Protein AF-W8ATI8-F1 (afdb_monomer)

Solvent-accessible surface area (backbone atoms only — not comparable to full-atom values): 7606 Å² total; per-residue (Å²): 72,26,65,71,50,73,56,60,64,54,53,60,67,15,54,72,65,79,40,79,41,75,44,85,34,37,44,72,71,46,46,63,77,73,45,64,73,63,44,63,46,56,59,86,82,36,98,38,75,64,53,44,51,54,49,51,58,51,40,77,73,29,67,68,64,50,53,53,41,52,67,48,64,86,78,68,79,95,68,86,75,49,66,68,61,47,54,51,50,57,76,68,32,66,71,57,64,74,60,75,83,84,67,96,50,64,54,57,73,72,65,21,90,85,33,45,63,72,81,55,89,88,100

pLDDT: mean 91.84, std 7.1, range [51.16, 98.69]

Sequence (123 aa):
NCKDYITEKFFNNALKHNILPIVMGARPEDYEVSAPYHSYIHVDEFGSAKELAEYLHILDKDDELYNSYFKWKGTGDFVNTFYWCRVCALLHDEESLRRPRWYTDVNDWWRGDGICRQGSWRN

Structure (mmCIF, N/CA/C/O backbone):
data_AF-W8ATI8-F1
#
_entry.id   AF-W8ATI8-F1
#
loop_
_atom_site.group_PDB
_atom_site.id
_atom_site.type_symbol
_atom_site.label_atom_id
_atom_site.label_alt_id
_atom_site.label_comp_id
_atom_site.label_asym_id
_atom_site.label_entity_id
_atom_site.label_seq_id
_atom_site.pdbx_PDB_ins_code
_atom_site.Cartn_x
_atom_site.Cartn_y
_atom_site.Cartn_z
_atom_site.occupancy
_atom_site.B_iso_or_equiv
_atom_site.auth_seq_id
_atom_site.auth_comp_id
_atom_site.auth_asym_id
_atom_site.auth_atom_id
_atom_site.pdbx_PDB_model_num
ATOM 1 N N . ASN A 1 1 ? 6.266 5.332 3.930 1.00 85.94 1 ASN A N 1
ATOM 2 C CA . ASN A 1 1 ? 5.380 4.957 2.808 1.00 85.94 1 ASN A CA 1
ATOM 3 C C . ASN A 1 1 ? 6.074 5.248 1.490 1.00 85.94 1 ASN A C 1
ATOM 5 O O . ASN A 1 1 ? 6.644 6.325 1.364 1.00 85.94 1 ASN A O 1
ATOM 9 N N . CYS A 1 2 ? 6.067 4.306 0.554 1.00 91.50 2 CYS A N 1
ATOM 10 C CA . CYS A 1 2 ? 6.696 4.408 -0.760 1.00 91.50 2 CYS A CA 1
ATOM 11 C C . CYS A 1 2 ? 5.653 4.241 -1.852 1.00 91.50 2 CYS A C 1
ATOM 13 O O . CYS A 1 2 ? 4.771 3.400 -1.716 1.00 91.50 2 CYS A O 1
ATOM 15 N N . LYS A 1 3 ? 5.780 5.020 -2.923 1.00 92.12 3 LYS A N 1
ATOM 16 C CA . LYS A 1 3 ? 4.920 4.909 -4.096 1.00 92.12 3 LYS A CA 1
ATOM 17 C C . LYS A 1 3 ? 4.848 3.451 -4.570 1.00 92.12 3 LYS A C 1
ATOM 19 O O . LYS A 1 3 ? 5.871 2.768 -4.589 1.00 92.12 3 LYS A O 1
ATOM 24 N N . ASP A 1 4 ? 3.649 2.993 -4.914 1.00 91.94 4 ASP A N 1
ATOM 25 C CA . ASP A 1 4 ? 3.367 1.660 -5.467 1.00 91.94 4 ASP A CA 1
ATOM 26 C C . ASP A 1 4 ? 3.723 0.466 -4.542 1.00 91.94 4 ASP A C 1
ATOM 28 O O . ASP A 1 4 ? 3.607 -0.690 -4.952 1.00 91.94 4 ASP A O 1
ATOM 32 N N . TYR A 1 5 ? 4.137 0.688 -3.284 1.00 93.94 5 TYR A N 1
ATOM 33 C CA . TYR A 1 5 ? 4.579 -0.385 -2.378 1.00 93.94 5 TYR A CA 1
ATOM 34 C C . TYR A 1 5 ? 3.409 -1.141 -1.722 1.00 93.94 5 TYR A C 1
ATOM 36 O O . TYR A 1 5 ? 3.225 -1.134 -0.501 1.00 93.94 5 TYR A O 1
ATOM 44 N N . ILE A 1 6 ? 2.615 -1.814 -2.556 1.00 95.19 6 ILE A N 1
ATOM 45 C CA . ILE A 1 6 ? 1.521 -2.716 -2.181 1.00 95.19 6 ILE A CA 1
ATOM 46 C C . ILE A 1 6 ? 1.946 -4.141 -2.536 1.00 95.19 6 ILE A C 1
ATOM 48 O O . ILE A 1 6 ? 2.357 -4.426 -3.657 1.00 95.19 6 ILE A O 1
ATOM 52 N N . THR A 1 7 ? 1.876 -5.053 -1.568 1.0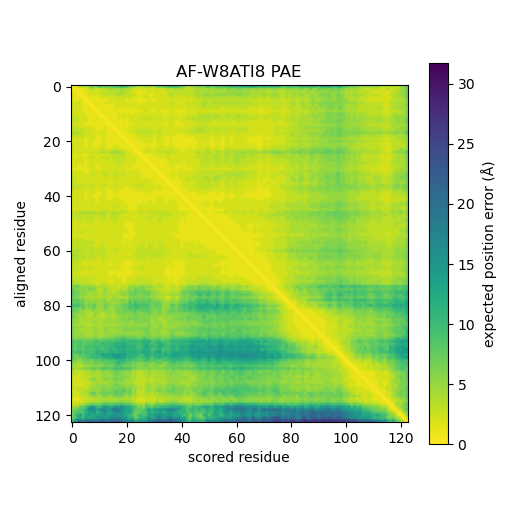0 93.50 7 THR A N 1
ATOM 53 C CA . THR A 1 7 ? 2.456 -6.401 -1.698 1.00 93.50 7 THR A CA 1
ATOM 54 C C . THR A 1 7 ? 1.425 -7.500 -1.441 1.00 93.50 7 THR A C 1
ATOM 56 O O . THR A 1 7 ? 0.235 -7.236 -1.250 1.00 93.50 7 THR A O 1
ATOM 59 N N . GLU A 1 8 ? 1.871 -8.757 -1.409 1.00 93.38 8 GLU A N 1
ATOM 60 C CA . GLU A 1 8 ? 1.040 -9.942 -1.179 1.00 93.38 8 GLU A CA 1
ATOM 61 C C . GLU A 1 8 ? 0.228 -9.869 0.118 1.00 93.38 8 GLU A C 1
ATOM 63 O O . GLU A 1 8 ? -0.832 -10.478 0.215 1.00 93.38 8 GLU A O 1
ATOM 68 N N . LYS A 1 9 ? 0.697 -9.094 1.101 1.00 95.38 9 LYS A N 1
ATOM 69 C CA . LYS A 1 9 ? 0.019 -8.900 2.391 1.00 95.38 9 LYS A CA 1
ATOM 70 C C . LYS A 1 9 ? -1.392 -8.356 2.206 1.00 95.38 9 LYS A C 1
ATOM 72 O O . LYS A 1 9 ? -2.310 -8.797 2.886 1.00 95.38 9 LYS A O 1
ATOM 77 N N . PHE A 1 10 ? -1.556 -7.432 1.263 1.00 95.94 10 PHE A N 1
ATOM 78 C CA . PHE A 1 10 ? -2.840 -6.818 0.964 1.00 95.94 10 PHE A CA 1
ATOM 79 C C . PHE A 1 10 ? -3.754 -7.785 0.204 1.00 95.94 10 PHE A C 1
ATOM 81 O O . PHE A 1 10 ? -4.852 -8.108 0.652 1.00 95.94 10 PHE A O 1
ATOM 88 N N . PHE A 1 11 ? -3.267 -8.305 -0.922 1.00 93.00 11 PHE A N 1
ATOM 89 C CA . PHE A 1 11 ? -4.078 -9.118 -1.826 1.00 93.00 11 PHE A CA 1
ATOM 90 C C . PHE A 1 11 ? -4.279 -10.550 -1.320 1.00 93.00 11 PHE A C 1
ATOM 92 O O . PHE A 1 11 ? -5.409 -11.014 -1.176 1.00 93.00 11 PHE A O 1
ATOM 99 N N . ASN A 1 12 ? -3.180 -11.257 -1.047 1.00 91.69 12 ASN A N 1
ATOM 100 C CA . ASN A 1 12 ? -3.195 -12.682 -0.733 1.00 91.69 12 ASN A CA 1
ATOM 101 C C . ASN A 1 12 ? -3.510 -12.938 0.733 1.00 91.69 12 ASN A C 1
ATOM 103 O O . ASN A 1 12 ? -4.336 -13.796 0.999 1.00 91.69 12 ASN A O 1
ATOM 107 N N . ASN A 1 13 ? -2.879 -12.221 1.667 1.00 94.31 13 ASN A N 1
ATOM 108 C CA . ASN A 1 13 ? -3.039 -12.532 3.090 1.00 94.31 13 ASN A CA 1
ATOM 109 C C . ASN A 1 13 ? -4.329 -11.943 3.676 1.00 94.31 13 ASN A C 1
ATOM 111 O O . ASN A 1 13 ? -4.873 -12.532 4.604 1.00 94.31 13 ASN A O 1
ATOM 115 N N . ALA A 1 14 ? -4.816 -10.812 3.146 1.00 95.81 14 ALA A N 1
ATOM 116 C CA . ALA A 1 14 ? -6.010 -10.145 3.660 1.00 95.81 14 ALA A CA 1
ATOM 117 C C . ALA A 1 14 ? -7.244 -10.338 2.765 1.00 95.81 14 ALA A C 1
ATOM 119 O O . ALA A 1 14 ? -8.122 -11.138 3.098 1.00 95.81 14 ALA A O 1
ATOM 120 N N . LEU A 1 15 ? -7.315 -9.653 1.616 1.00 95.06 15 LEU A N 1
ATOM 121 C CA . LEU A 1 15 ? -8.550 -9.596 0.821 1.00 95.06 15 LEU A CA 1
ATOM 122 C C . LEU A 1 15 ? -9.023 -10.977 0.347 1.00 95.06 15 LEU A C 1
ATOM 124 O O . LEU A 1 15 ? -10.207 -11.301 0.462 1.00 95.06 15 LEU A O 1
ATOM 128 N N . LYS A 1 16 ? -8.099 -11.830 -0.111 1.00 92.56 16 LYS A N 1
ATOM 129 C CA . LYS A 1 16 ? -8.405 -13.208 -0.533 1.00 92.56 16 LYS A CA 1
ATOM 130 C C . LYS A 1 16 ? -8.902 -14.106 0.609 1.00 92.56 16 LYS A C 1
ATOM 132 O O . LYS A 1 16 ? -9.581 -15.096 0.349 1.00 92.56 16 LYS A O 1
ATOM 137 N N . HIS A 1 17 ? -8.601 -13.762 1.859 1.00 93.56 17 HIS A N 1
ATOM 138 C CA . HIS A 1 17 ? -9.016 -14.508 3.049 1.00 93.56 17 HIS A CA 1
ATOM 139 C C . HIS A 1 17 ? -10.185 -13.862 3.800 1.00 93.56 17 HIS A C 1
ATOM 141 O O . HIS A 1 17 ? -10.437 -14.217 4.947 1.00 93.56 17 HIS A O 1
ATOM 147 N N . ASN A 1 18 ? -10.947 -12.971 3.152 1.00 93.38 18 ASN A N 1
ATOM 148 C CA . ASN A 1 18 ? -12.099 -12.286 3.750 1.00 93.38 18 ASN A CA 1
ATOM 149 C C . ASN A 1 18 ? -11.743 -11.440 4.984 1.00 93.38 18 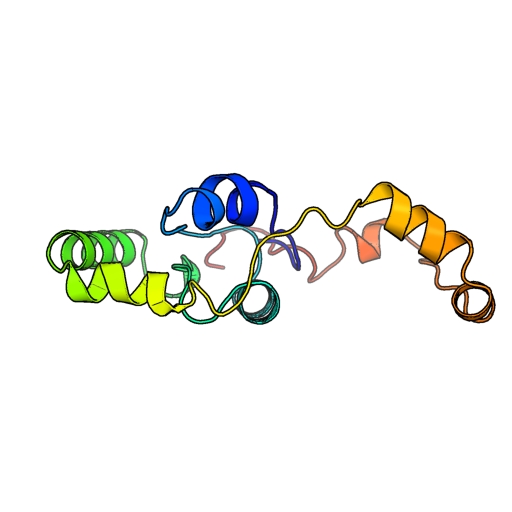ASN A C 1
ATOM 151 O O . ASN A 1 18 ? -12.571 -11.274 5.872 1.00 93.38 18 ASN A O 1
ATOM 155 N N . ILE A 1 19 ? -10.527 -10.901 5.032 1.00 96.19 19 ILE A N 1
ATOM 156 C CA . ILE A 1 19 ? -10.067 -10.024 6.108 1.00 96.19 19 ILE A CA 1
ATOM 157 C C . ILE A 1 19 ? -10.090 -8.589 5.590 1.00 96.19 19 ILE A C 1
ATOM 159 O O . ILE A 1 19 ? -9.682 -8.349 4.455 1.00 96.19 19 ILE A O 1
ATOM 163 N N . LEU A 1 20 ? -10.544 -7.650 6.423 1.00 97.81 20 LEU A N 1
ATOM 164 C CA . LEU A 1 20 ? -10.450 -6.214 6.166 1.00 97.81 20 LEU A CA 1
ATOM 165 C C . LEU A 1 20 ? -9.023 -5.728 6.481 1.00 97.81 20 LEU A C 1
ATOM 167 O O . LEU A 1 20 ? -8.641 -5.707 7.654 1.00 97.81 20 LEU A O 1
ATOM 171 N N . PRO A 1 21 ? -8.202 -5.366 5.478 1.00 98.00 21 PRO A N 1
ATOM 172 C CA . PRO A 1 21 ? -6.856 -4.875 5.723 1.00 98.00 21 PRO A CA 1
ATOM 173 C C . PRO A 1 21 ? -6.860 -3.433 6.241 1.00 98.00 21 PRO A C 1
ATOM 175 O O . PRO A 1 21 ? -7.464 -2.540 5.645 1.00 98.00 21 PRO A O 1
ATOM 178 N N . ILE A 1 22 ? -6.087 -3.201 7.301 1.00 98.06 22 ILE A N 1
ATOM 179 C CA . ILE A 1 22 ? -5.641 -1.868 7.714 1.00 98.06 22 ILE A CA 1
ATOM 180 C C . ILE A 1 22 ? -4.259 -1.664 7.103 1.00 98.06 22 ILE A C 1
ATOM 182 O O . I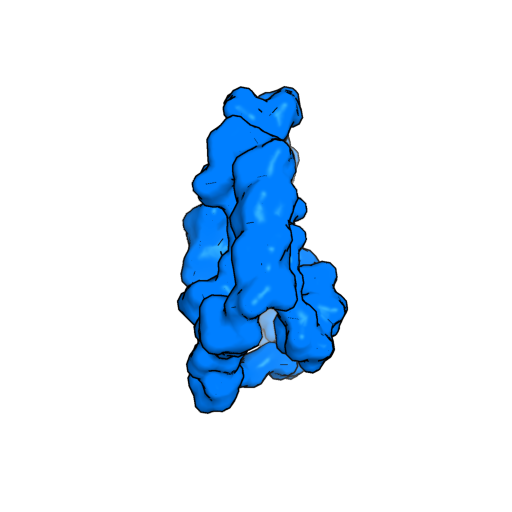LE A 1 22 ? -3.331 -2.425 7.393 1.00 98.06 22 ILE A O 1
ATOM 186 N N . VAL A 1 23 ? -4.123 -0.679 6.221 1.00 96.88 23 VAL A N 1
ATOM 187 C CA . VAL A 1 23 ? -2.963 -0.574 5.336 1.00 96.88 23 VAL A CA 1
ATOM 188 C C . VAL A 1 23 ? -2.067 0.611 5.660 1.00 96.88 23 VAL A C 1
ATOM 190 O O . VAL A 1 23 ? -2.516 1.722 5.931 1.00 96.88 23 VAL A O 1
ATOM 193 N N . MET A 1 24 ? -0.763 0.353 5.586 1.00 93.56 24 MET A N 1
ATOM 194 C CA . MET A 1 24 ? 0.310 1.337 5.666 1.00 93.56 24 MET A CA 1
ATOM 195 C C . MET A 1 24 ? 1.463 0.820 4.804 1.00 93.56 24 MET A C 1
ATOM 197 O O . MET A 1 24 ? 1.972 -0.274 5.044 1.00 93.56 24 MET A O 1
ATOM 201 N N . GLY A 1 25 ? 1.863 1.563 3.775 1.00 90.81 25 GLY A N 1
ATOM 202 C CA . GLY A 1 25 ? 2.932 1.110 2.882 1.00 90.81 25 GLY A CA 1
ATOM 203 C C . GLY A 1 25 ? 3.053 1.981 1.649 1.00 90.81 25 GLY A C 1
ATOM 204 O O . GLY A 1 25 ? 4.057 2.675 1.509 1.00 90.81 25 GLY A O 1
ATOM 205 N N . ALA A 1 26 ? 2.018 1.988 0.816 1.00 94.00 26 ALA A N 1
ATOM 206 C CA . ALA A 1 26 ? 1.868 2.917 -0.296 1.00 94.00 26 ALA A CA 1
ATOM 207 C C . ALA A 1 26 ? 1.086 4.176 0.099 1.00 94.00 26 ALA A C 1
ATOM 209 O O . ALA A 1 26 ? 0.770 4.358 1.279 1.00 94.00 26 ALA A O 1
ATOM 210 N N . ARG A 1 27 ? 0.867 5.085 -0.851 1.00 91.62 27 ARG A N 1
ATOM 211 C CA . ARG A 1 27 ? 0.058 6.290 -0.635 1.00 91.62 27 ARG A CA 1
ATOM 212 C C . ARG A 1 27 ? -1.427 5.988 -0.857 1.00 91.62 27 ARG A C 1
ATOM 214 O O . ARG A 1 27 ? -1.719 5.014 -1.553 1.00 91.62 27 ARG A O 1
ATOM 221 N N . PRO A 1 28 ? -2.357 6.804 -0.326 1.00 92.88 28 PRO A N 1
ATOM 222 C CA . PRO A 1 28 ? -3.788 6.607 -0.556 1.00 92.88 28 PRO A CA 1
ATOM 223 C C . PRO A 1 28 ? -4.136 6.443 -2.041 1.00 92.88 28 PRO A C 1
ATOM 225 O O . PRO A 1 28 ? -4.809 5.479 -2.400 1.00 92.88 28 PRO A O 1
ATOM 228 N N . GLU A 1 29 ? -3.570 7.288 -2.907 1.00 93.50 29 GLU A N 1
ATOM 229 C CA . GLU A 1 29 ? -3.800 7.247 -4.353 1.00 93.50 29 GLU A CA 1
ATOM 230 C C . GLU A 1 29 ? -3.336 5.935 -5.012 1.00 93.50 29 GLU A C 1
ATOM 232 O O . GLU A 1 29 ? -3.946 5.476 -5.975 1.00 93.50 29 GLU A O 1
ATOM 237 N N . ASP A 1 30 ? -2.295 5.288 -4.476 1.00 95.44 30 ASP A N 1
ATOM 238 C CA . ASP A 1 30 ? -1.785 4.017 -5.002 1.00 95.44 30 ASP A CA 1
ATOM 239 C C . ASP A 1 30 ? -2.746 2.862 -4.666 1.00 95.44 30 ASP A C 1
ATOM 241 O O . ASP A 1 30 ? -2.929 1.935 -5.463 1.00 95.44 30 ASP A O 1
ATOM 245 N N . TYR A 1 31 ? -3.377 2.910 -3.487 1.00 96.00 31 TYR A N 1
ATOM 246 C CA . TYR A 1 31 ? -4.400 1.936 -3.106 1.00 96.00 31 TYR A CA 1
ATOM 247 C C . TYR A 1 31 ? -5.699 2.158 -3.880 1.00 96.00 31 TYR A C 1
ATOM 249 O O . TYR A 1 31 ? -6.280 1.178 -4.340 1.00 9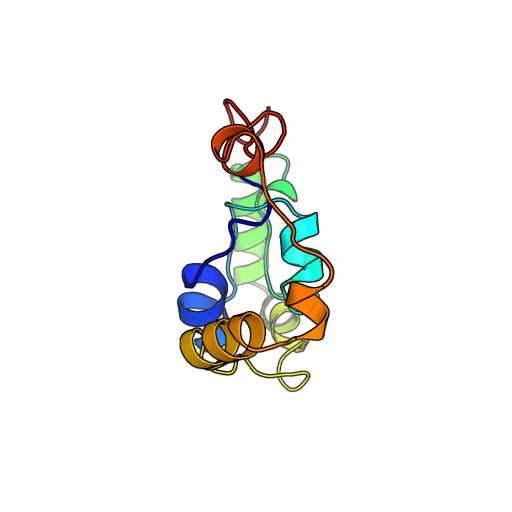6.00 31 TYR A O 1
ATOM 257 N N . GLU A 1 32 ? -6.114 3.409 -4.093 1.00 94.62 32 GLU A N 1
ATOM 258 C CA . GLU A 1 32 ? -7.330 3.743 -4.846 1.00 94.62 32 GLU A CA 1
ATOM 259 C C . GLU A 1 32 ? -7.323 3.151 -6.262 1.00 94.62 32 GLU A C 1
ATOM 261 O O . GLU A 1 32 ? -8.346 2.654 -6.729 1.00 94.62 32 GLU A O 1
ATOM 266 N N . VAL A 1 33 ? -6.168 3.157 -6.939 1.00 94.56 33 VAL A N 1
ATOM 267 C CA . VAL A 1 33 ? -6.037 2.584 -8.291 1.00 94.56 33 VAL A CA 1
ATOM 268 C C . VAL A 1 33 ? -5.840 1.066 -8.302 1.00 94.56 33 VAL A C 1
ATOM 270 O O . VAL A 1 33 ? -6.087 0.426 -9.325 1.00 94.56 33 VAL A O 1
ATOM 273 N N . SER A 1 34 ? -5.375 0.480 -7.195 1.00 93.00 34 SER A N 1
ATOM 274 C CA . SER A 1 34 ? -4.966 -0.932 -7.131 1.00 93.00 34 SER A CA 1
ATOM 275 C C . SER A 1 34 ? -5.985 -1.846 -6.451 1.00 93.00 34 SER A C 1
ATOM 277 O O . SER A 1 34 ? -5.921 -3.067 -6.618 1.00 93.00 34 SER A O 1
ATOM 279 N N . ALA A 1 35 ? -6.891 -1.289 -5.651 1.00 94.19 35 ALA A N 1
ATOM 280 C CA . ALA A 1 35 ? -7.814 -2.033 -4.811 1.00 94.19 35 ALA A CA 1
ATOM 281 C C . ALA A 1 35 ? -9.275 -1.822 -5.232 1.00 94.19 35 ALA A C 1
ATOM 283 O O . ALA A 1 35 ? -9.628 -0.770 -5.765 1.00 94.19 35 ALA A O 1
ATOM 284 N N . PRO A 1 36 ? -10.165 -2.789 -4.950 1.00 95.06 36 PRO A N 1
ATOM 285 C CA . PRO A 1 36 ? -11.595 -2.550 -5.064 1.00 95.06 36 PRO A CA 1
ATOM 286 C C . PRO A 1 36 ? -12.027 -1.366 -4.189 1.00 95.06 36 PRO A C 1
ATOM 288 O O . PRO A 1 36 ? -11.512 -1.182 -3.081 1.00 95.06 36 PRO A O 1
ATOM 291 N N . TYR A 1 37 ? -12.994 -0.583 -4.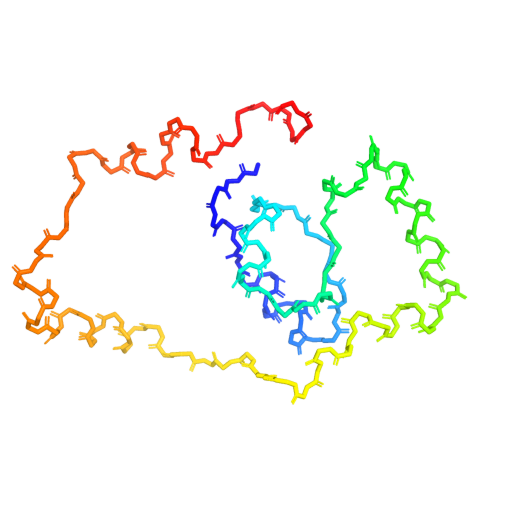667 1.00 93.94 37 TYR A N 1
ATOM 292 C CA . TYR A 1 37 ? -13.512 0.560 -3.918 1.00 93.94 37 TYR A CA 1
ATOM 293 C C . TYR A 1 37 ? -14.023 0.129 -2.537 1.00 93.94 37 TYR A C 1
ATOM 295 O O . TYR A 1 37 ? -14.746 -0.863 -2.423 1.00 93.94 37 TYR A O 1
ATOM 303 N N . HIS A 1 38 ? -13.653 0.894 -1.506 1.00 95.31 38 HIS A N 1
ATOM 304 C CA . HIS A 1 38 ? -14.077 0.676 -0.122 1.00 95.31 38 HIS A CA 1
ATOM 305 C C . HIS A 1 38 ? -13.793 -0.753 0.388 1.00 95.31 38 HIS A C 1
ATOM 307 O O . HIS A 1 38 ? -14.665 -1.420 0.934 1.00 95.31 38 HIS A O 1
ATOM 313 N N . SER A 1 39 ? -12.568 -1.246 0.167 1.00 96.75 39 SER A N 1
ATOM 314 C CA . SER A 1 39 ? -12.137 -2.602 0.556 1.00 96.75 39 SER A CA 1
ATOM 315 C C . SER A 1 39 ? -11.060 -2.643 1.644 1.00 96.75 39 SER A C 1
ATOM 317 O O . SER A 1 39 ? -10.612 -3.722 2.027 1.00 96.75 39 SER A O 1
ATOM 319 N N . TYR A 1 40 ? -10.621 -1.486 2.135 1.00 97.75 40 TYR A N 1
ATOM 320 C CA . TYR A 1 40 ? -9.514 -1.341 3.076 1.00 97.75 40 TYR A CA 1
ATOM 321 C C . TYR A 1 40 ? -9.692 -0.090 3.934 1.00 97.75 40 TYR A C 1
ATOM 323 O O . TYR A 1 40 ? -10.498 0.775 3.603 1.00 97.75 40 TYR A O 1
ATOM 331 N N . ILE A 1 41 ? -8.911 0.001 5.009 1.00 98.25 41 ILE A N 1
ATOM 332 C CA . ILE A 1 41 ? -8.787 1.199 5.844 1.00 98.25 41 ILE A CA 1
ATOM 333 C C . ILE A 1 41 ? -7.355 1.710 5.721 1.00 98.25 41 ILE A C 1
ATOM 335 O O . ILE A 1 41 ? -6.418 0.988 6.080 1.00 98.25 41 ILE A O 1
ATOM 339 N N . HIS A 1 42 ? -7.151 2.932 5.232 1.00 97.00 42 HIS A N 1
ATOM 340 C CA . HIS A 1 42 ? -5.816 3.522 5.169 1.00 97.00 42 HIS A CA 1
ATOM 341 C C . HIS A 1 42 ? -5.489 4.291 6.453 1.00 97.00 42 HIS A C 1
ATOM 343 O O . HIS A 1 42 ? -6.270 5.114 6.917 1.00 97.00 42 HIS A O 1
ATOM 349 N N . VAL A 1 43 ? -4.298 4.087 7.026 1.00 95.62 43 VAL A N 1
ATOM 350 C CA . VAL A 1 43 ? -3.923 4.756 8.292 1.00 95.62 43 VAL A CA 1
ATOM 351 C C . VAL A 1 43 ? -3.879 6.288 8.196 1.00 95.62 43 VAL A C 1
ATOM 353 O O . VAL A 1 43 ? -4.098 6.963 9.200 1.00 95.62 43 VAL A O 1
ATOM 356 N N . ASP A 1 44 ? -3.609 6.832 7.004 1.00 92.62 44 ASP A N 1
ATOM 357 C CA . ASP A 1 44 ? -3.581 8.285 6.752 1.00 92.62 44 ASP A CA 1
ATOM 358 C C . ASP A 1 44 ? -4.990 8.924 6.724 1.00 92.62 44 ASP A C 1
ATOM 360 O O . ASP A 1 44 ? -5.085 10.148 6.707 1.00 92.62 44 ASP A O 1
ATOM 364 N N . GLU A 1 45 ? -6.077 8.141 6.772 1.00 94.19 45 GLU A N 1
ATOM 365 C CA . GLU A 1 45 ? -7.446 8.665 6.947 1.00 94.19 45 GLU A CA 1
ATOM 366 C C . GLU A 1 45 ? -7.683 9.220 8.364 1.00 94.19 45 GLU A C 1
ATOM 368 O O . GLU A 1 45 ? -8.651 9.942 8.590 1.00 94.19 45 GLU A O 1
ATOM 373 N N . PHE A 1 46 ? -6.789 8.915 9.315 1.00 95.69 46 PHE A N 1
ATOM 374 C CA . PHE A 1 46 ? -6.940 9.253 10.729 1.00 95.69 46 PHE A CA 1
ATOM 375 C C . PHE A 1 46 ? -5.844 10.206 11.223 1.00 95.69 46 PHE A C 1
ATOM 377 O O . PHE A 1 46 ? -4.629 9.969 11.108 1.00 95.69 46 PHE A O 1
ATOM 384 N N . GLY A 1 47 ? -6.269 11.259 11.915 1.00 94.19 47 GLY A N 1
ATOM 385 C CA . GLY A 1 47 ? -5.413 12.257 12.547 1.00 94.19 47 GLY A CA 1
ATOM 386 C C . GLY A 1 47 ? -4.542 11.707 13.680 1.00 94.19 47 GLY A C 1
ATOM 387 O O . GLY A 1 47 ? -3.538 12.328 14.027 1.00 94.19 47 GLY A O 1
ATOM 388 N N . SER A 1 48 ? -4.831 10.518 14.222 1.00 95.06 48 SER A N 1
ATOM 389 C CA . SER A 1 48 ? -3.957 9.826 15.182 1.00 95.06 48 SER A CA 1
ATOM 390 C C . SER A 1 48 ? -4.160 8.303 15.195 1.00 95.06 48 SER A C 1
ATOM 392 O O . SER A 1 48 ? -5.185 7.79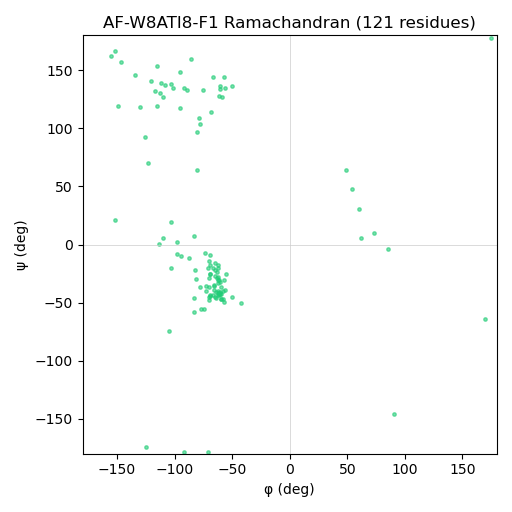4 14.756 1.00 95.06 48 SER A O 1
ATOM 394 N N . ALA A 1 49 ? -3.198 7.553 15.749 1.00 95.25 49 ALA A N 1
ATOM 395 C CA . ALA A 1 49 ? -3.389 6.116 15.996 1.00 95.25 49 ALA A CA 1
ATOM 396 C C . ALA A 1 49 ? -4.523 5.848 17.005 1.00 95.25 49 ALA A C 1
ATOM 398 O O . ALA A 1 49 ? -5.185 4.818 16.931 1.00 95.25 49 ALA A O 1
ATOM 399 N N . LYS A 1 50 ? -4.756 6.793 17.928 1.00 97.88 50 LYS A N 1
ATOM 400 C CA . LYS A 1 50 ? -5.874 6.747 18.872 1.00 97.88 50 LYS A CA 1
ATOM 401 C C . LYS A 1 50 ? -7.213 6.846 18.140 1.00 97.88 50 LYS A C 1
ATOM 403 O O . LYS A 1 50 ? -8.095 6.048 18.411 1.00 97.88 50 LYS A O 1
ATOM 408 N N . GLU A 1 51 ? -7.325 7.770 17.193 1.00 98.25 51 GLU A N 1
ATOM 409 C CA . GLU A 1 51 ? -8.536 7.964 16.389 1.00 98.25 51 GLU A CA 1
ATOM 410 C C . GLU A 1 51 ? -8.839 6.739 15.513 1.00 98.25 51 GLU A C 1
ATOM 412 O O . GLU A 1 51 ? -9.977 6.283 15.469 1.00 98.25 51 GLU A O 1
ATOM 417 N N . LEU A 1 52 ? -7.811 6.129 14.907 1.00 98.12 52 LEU A N 1
ATOM 418 C CA . LEU A 1 52 ? -7.964 4.840 14.226 1.00 98.12 52 LEU A CA 1
ATOM 419 C C . LEU A 1 52 ? -8.483 3.760 15.187 1.00 98.12 52 LEU A C 1
ATOM 421 O O . LEU A 1 52 ? -9.417 3.041 14.854 1.00 98.12 52 LEU A O 1
ATOM 425 N N . ALA A 1 53 ? -7.914 3.641 16.390 1.00 98.44 53 ALA A N 1
ATOM 426 C CA . ALA A 1 53 ? -8.374 2.656 17.370 1.00 98.44 53 ALA A CA 1
ATOM 427 C C . ALA A 1 53 ? -9.829 2.901 17.815 1.00 98.44 53 ALA A C 1
ATOM 429 O O . ALA A 1 53 ? -10.602 1.953 17.944 1.00 98.44 53 ALA A O 1
ATOM 430 N N . GLU A 1 54 ? -10.222 4.161 18.010 1.00 98.69 54 GLU A N 1
ATOM 431 C CA . GLU A 1 54 ? -11.605 4.547 18.309 1.00 98.69 54 GLU A CA 1
ATOM 432 C C . GLU A 1 54 ? -12.553 4.148 17.170 1.00 98.69 54 GLU A C 1
ATOM 434 O O . GLU A 1 54 ? -13.605 3.562 17.432 1.00 98.69 54 GLU A O 1
ATOM 439 N N . TYR A 1 55 ? -12.156 4.371 15.914 1.00 98.56 55 TYR A N 1
ATOM 440 C CA . TYR A 1 55 ? -12.920 3.923 14.750 1.00 98.56 55 TYR A CA 1
ATOM 441 C C . TYR A 1 55 ? -13.049 2.398 14.681 1.00 98.56 55 TYR A C 1
ATOM 443 O O . TYR A 1 55 ? -14.144 1.885 14.461 1.00 98.56 55 TYR A O 1
ATOM 451 N N . LEU A 1 56 ? -11.971 1.654 14.941 1.00 98.56 56 LEU A N 1
ATOM 452 C CA . LEU A 1 56 ? -12.012 0.188 14.958 1.00 98.56 56 LEU A CA 1
ATOM 453 C C . LEU A 1 56 ? -12.945 -0.354 16.051 1.00 98.56 56 LEU A C 1
ATOM 455 O O . LEU A 1 56 ? -13.611 -1.358 15.831 1.00 98.56 56 LEU A O 1
ATOM 459 N N . HIS A 1 57 ? -13.057 0.321 17.199 1.00 98.62 57 HIS A N 1
ATOM 460 C CA . HIS A 1 57 ? -14.032 -0.040 18.234 1.00 98.62 57 HIS A CA 1
ATOM 461 C C . HIS A 1 57 ? -15.486 0.247 17.846 1.00 98.62 57 HIS A C 1
ATOM 463 O O . HIS A 1 57 ? -16.384 -0.419 18.360 1.00 98.62 57 HIS A O 1
ATOM 469 N N . ILE A 1 58 ? -15.735 1.249 16.999 1.00 98.31 58 ILE A N 1
ATOM 470 C CA . ILE A 1 58 ? -17.062 1.478 16.408 1.00 98.31 58 ILE A CA 1
ATOM 471 C C . ILE A 1 58 ? -17.356 0.356 15.412 1.00 98.31 58 ILE A C 1
ATOM 473 O O . ILE A 1 58 ? -18.414 -0.260 15.482 1.00 98.31 58 ILE A O 1
ATOM 477 N N . LEU A 1 59 ? -16.389 0.059 14.544 1.00 98.12 59 LEU A N 1
ATOM 478 C CA . LEU A 1 59 ? -16.499 -0.952 13.501 1.00 98.12 59 LEU A CA 1
ATOM 479 C C . LEU A 1 59 ? -16.757 -2.361 14.056 1.00 98.12 59 LEU A C 1
ATOM 481 O O . LEU A 1 59 ? -17.582 -3.083 13.517 1.00 98.12 59 LEU A O 1
ATOM 485 N N . ASP A 1 60 ? -16.096 -2.729 15.154 1.00 98.12 60 ASP A N 1
ATOM 486 C CA . ASP A 1 60 ? -16.280 -4.008 15.862 1.00 98.12 60 ASP A CA 1
ATOM 487 C C . ASP A 1 60 ? -17.696 -4.190 16.440 1.00 98.12 60 ASP A C 1
ATOM 489 O O . ASP A 1 60 ? -18.147 -5.309 16.659 1.00 98.12 60 ASP A O 1
ATOM 493 N N . LYS A 1 61 ? -18.415 -3.090 16.691 1.00 98.56 61 LYS A N 1
ATOM 494 C CA . LYS A 1 61 ? -19.766 -3.108 17.273 1.00 98.56 61 LYS A CA 1
ATOM 495 C C . LYS A 1 61 ? -20.879 -2.993 16.236 1.00 98.56 61 LYS A C 1
ATOM 497 O O . LYS A 1 61 ? -22.047 -3.099 16.608 1.00 98.56 61 LYS A O 1
ATOM 502 N N . ASP A 1 62 ? -20.535 -2.729 14.980 1.00 98.56 62 ASP A N 1
ATOM 503 C CA . ASP A 1 62 ? -21.478 -2.484 13.894 1.00 98.56 62 ASP A CA 1
ATOM 504 C C . ASP A 1 62 ? -21.183 -3.429 12.724 1.00 98.56 62 ASP A C 1
ATOM 506 O O . ASP A 1 62 ? -20.375 -3.147 11.834 1.00 98.56 62 ASP A O 1
ATOM 510 N N . ASP A 1 63 ? -21.875 -4.568 12.733 1.00 98.19 63 ASP A N 1
ATOM 511 C CA . ASP A 1 63 ? -21.753 -5.590 11.697 1.00 98.19 63 ASP A CA 1
ATOM 512 C C . ASP A 1 63 ? -22.148 -5.062 10.311 1.00 98.19 63 ASP A C 1
ATOM 514 O O . ASP A 1 63 ? -21.590 -5.508 9.307 1.00 98.19 63 ASP A O 1
ATOM 518 N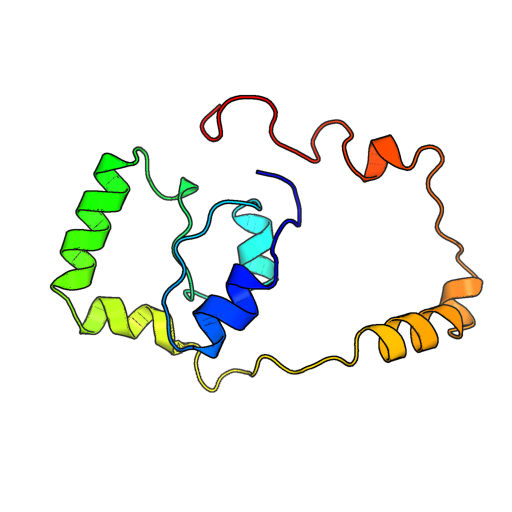 N . GLU A 1 64 ? -23.100 -4.129 10.207 1.00 98.31 64 GLU A N 1
ATOM 519 C CA . GLU A 1 64 ? -23.498 -3.569 8.911 1.00 98.31 64 GLU A CA 1
ATOM 520 C C . GLU A 1 64 ? -22.381 -2.704 8.329 1.00 98.31 64 GLU A C 1
ATOM 522 O O . GLU A 1 64 ? -22.046 -2.832 7.143 1.00 98.31 64 GLU A O 1
ATOM 527 N N . LEU A 1 65 ? -21.760 -1.870 9.167 1.00 98.12 65 LEU A N 1
ATOM 528 C CA . LEU A 1 65 ? -20.612 -1.059 8.784 1.00 98.12 65 LEU A CA 1
ATOM 529 C C . LEU A 1 65 ? -19.410 -1.938 8.424 1.00 98.12 65 LEU A C 1
ATOM 531 O O . LEU A 1 65 ? -18.804 -1.729 7.372 1.00 98.12 65 LEU A O 1
ATOM 535 N N . TYR A 1 66 ? -19.094 -2.956 9.226 1.00 98.31 66 TYR A N 1
ATOM 536 C CA . TYR A 1 66 ? -18.013 -3.894 8.912 1.00 98.31 66 TYR A CA 1
ATOM 537 C C . TYR A 1 66 ? -18.259 -4.621 7.588 1.00 98.31 66 TYR A C 1
ATOM 539 O O . TYR A 1 66 ? -17.393 -4.653 6.710 1.00 98.31 66 TYR A O 1
ATOM 547 N N . ASN A 1 67 ? -19.473 -5.137 7.386 1.00 97.75 67 ASN A N 1
ATOM 548 C CA . ASN A 1 67 ? -19.833 -5.838 6.157 1.00 97.75 67 ASN A CA 1
ATOM 549 C C . ASN A 1 67 ? -19.863 -4.918 4.929 1.00 97.75 67 ASN A C 1
ATOM 551 O O . ASN A 1 67 ? -19.724 -5.395 3.797 1.00 97.75 67 ASN A O 1
ATOM 555 N N . SER A 1 68 ? -19.985 -3.601 5.119 1.00 97.75 68 SER A N 1
ATOM 556 C CA . SER A 1 68 ? -19.943 -2.634 4.022 1.00 97.75 68 SER A CA 1
ATOM 557 C C . SER A 1 68 ? -18.605 -2.644 3.265 1.00 97.75 68 SER A C 1
ATOM 559 O O . SER A 1 68 ? -18.615 -2.505 2.039 1.00 97.75 68 SER A O 1
ATOM 561 N N . TYR A 1 69 ? -17.498 -2.971 3.946 1.00 98.00 69 TYR A N 1
ATOM 562 C CA . TYR A 1 69 ? -16.160 -3.124 3.358 1.00 98.00 69 TYR A CA 1
ATOM 563 C C . TYR A 1 69 ? -15.999 -4.346 2.443 1.00 98.00 69 TYR A C 1
ATOM 565 O O . TYR A 1 69 ? -14.984 -4.505 1.763 1.00 98.00 69 TYR A O 1
ATOM 573 N N . PHE A 1 70 ? -16.986 -5.243 2.413 1.00 97.06 70 PHE A N 1
ATOM 574 C CA . PHE A 1 70 ? -16.967 -6.441 1.574 1.00 97.06 70 PHE A CA 1
ATOM 575 C C . PHE A 1 70 ? -17.977 -6.385 0.428 1.00 97.06 70 PHE A C 1
ATOM 577 O O . PHE A 1 70 ? -18.097 -7.356 -0.319 1.00 97.06 70 PHE A O 1
ATOM 584 N N . LYS A 1 71 ? -18.664 -5.250 0.231 1.00 96.44 71 LYS A N 1
ATOM 585 C CA . LYS A 1 71 ? -19.627 -5.054 -0.869 1.00 96.44 71 LYS A CA 1
ATOM 586 C C . LYS A 1 71 ? -19.001 -5.154 -2.260 1.00 96.44 71 LYS A C 1
ATOM 588 O O . LYS A 1 71 ? -19.712 -5.405 -3.226 1.00 96.44 71 LYS A O 1
ATOM 593 N N . TRP A 1 72 ? -17.685 -4.988 -2.370 1.00 94.88 72 TRP A N 1
ATOM 594 C CA . TRP A 1 72 ? -16.958 -5.189 -3.622 1.00 94.88 72 TRP A CA 1
ATOM 595 C C . TRP A 1 72 ? -16.893 -6.664 -4.050 1.00 94.88 72 TRP A C 1
ATOM 597 O O . TRP A 1 72 ? -16.591 -6.949 -5.211 1.00 94.88 72 TRP A O 1
ATOM 607 N N . LYS A 1 73 ? -17.149 -7.626 -3.154 1.00 94.00 73 LYS A N 1
ATOM 608 C CA . LYS A 1 73 ? -17.099 -9.050 -3.505 1.00 94.00 73 LYS A CA 1
ATOM 609 C C . LYS A 1 73 ? -18.110 -9.373 -4.601 1.00 94.00 73 LYS A C 1
ATOM 611 O O . LYS A 1 73 ? -19.253 -8.930 -4.563 1.00 94.00 73 LYS A O 1
ATOM 616 N N . GLY A 1 74 ? -17.673 -10.163 -5.579 1.00 90.94 74 GLY A N 1
ATOM 617 C CA . GLY A 1 74 ? -18.463 -10.478 -6.771 1.00 90.94 74 GLY A CA 1
ATOM 618 C C . GLY A 1 74 ? -18.350 -9.448 -7.897 1.00 90.94 74 GLY A C 1
ATOM 619 O O . GLY A 1 74 ? -18.877 -9.694 -8.977 1.00 90.94 74 GLY A O 1
ATOM 620 N N . THR A 1 75 ? -17.636 -8.333 -7.694 1.00 91.44 75 THR A N 1
ATOM 621 C CA . THR A 1 75 ? -17.303 -7.389 -8.780 1.00 91.44 75 THR A CA 1
ATOM 622 C C . THR A 1 75 ? -16.009 -7.757 -9.522 1.00 91.44 75 THR A C 1
ATOM 624 O O . THR A 1 75 ? -15.740 -7.218 -10.592 1.00 91.44 75 THR A O 1
ATOM 627 N N . GLY A 1 76 ? -15.226 -8.700 -8.988 1.00 87.19 76 GLY A N 1
ATOM 628 C CA . GLY A 1 76 ? -13.997 -9.220 -9.587 1.00 87.19 76 GLY A CA 1
ATOM 629 C C . GLY A 1 76 ? -13.273 -10.206 -8.665 1.00 87.19 76 GLY A C 1
ATOM 630 O O . GLY A 1 76 ? -13.702 -10.422 -7.531 1.00 87.19 76 GLY A O 1
ATOM 631 N N . ASP A 1 77 ? -12.164 -10.771 -9.153 1.00 84.44 77 ASP A N 1
ATOM 632 C CA . ASP A 1 77 ? -11.375 -11.794 -8.457 1.00 84.44 77 ASP A CA 1
ATOM 633 C C . ASP A 1 77 ? -9.866 -11.514 -8.508 1.00 84.44 77 ASP A C 1
ATOM 635 O O . ASP A 1 77 ? -9.321 -11.063 -9.520 1.00 84.44 77 ASP A O 1
ATOM 639 N N . PHE A 1 78 ? -9.159 -11.875 -7.432 1.00 84.31 78 PHE A N 1
ATOM 640 C CA . PHE A 1 78 ? -7.695 -11.887 -7.405 1.00 84.31 78 PHE A CA 1
ATOM 641 C C . PHE A 1 78 ? -7.164 -13.155 -8.070 1.00 84.31 78 PHE A C 1
ATOM 643 O O . PHE A 1 78 ? -7.062 -14.221 -7.453 1.00 84.31 78 PHE A O 1
ATOM 650 N N . VAL A 1 79 ? -6.808 -13.031 -9.344 1.00 85.00 79 VAL A N 1
ATOM 651 C CA . VAL A 1 79 ? -6.310 -14.145 -10.153 1.00 85.00 79 VAL A CA 1
ATOM 652 C C . VAL A 1 79 ? -4.787 -14.202 -10.177 1.00 85.00 79 VAL A C 1
ATOM 654 O O . VAL A 1 79 ? -4.090 -13.186 -10.140 1.00 85.00 79 VAL A O 1
ATOM 657 N N . ASN A 1 80 ? -4.248 -15.415 -10.291 1.00 84.44 80 ASN A N 1
ATOM 658 C CA . ASN A 1 80 ? -2.845 -15.574 -10.642 1.00 84.44 80 ASN A CA 1
ATOM 659 C C . ASN A 1 80 ? -2.661 -15.114 -12.090 1.00 84.44 80 ASN A C 1
ATOM 661 O O . ASN A 1 80 ? -3.172 -15.737 -13.016 1.00 84.44 80 ASN A O 1
ATOM 665 N N . THR A 1 81 ? -1.918 -14.029 -12.284 1.00 82.25 81 THR A N 1
ATOM 666 C CA . THR A 1 81 ? -1.658 -13.491 -13.625 1.00 82.25 81 THR A CA 1
ATOM 667 C C . THR A 1 81 ? -0.501 -14.192 -14.341 1.00 82.25 81 THR A C 1
ATOM 669 O O . THR A 1 81 ? -0.093 -13.742 -15.406 1.00 82.25 81 THR A O 1
ATOM 672 N N . PHE A 1 82 ? 0.037 -15.273 -13.763 1.00 89.50 82 PHE A N 1
ATOM 673 C CA . PHE A 1 82 ? 1.225 -15.987 -14.227 1.00 89.50 82 PHE A CA 1
ATOM 674 C C . PHE A 1 82 ? 2.370 -15.011 -14.495 1.00 89.50 82 PHE A C 1
ATOM 676 O O . PHE A 1 82 ? 2.809 -14.833 -15.629 1.00 89.50 82 PHE A O 1
ATOM 683 N N . TYR A 1 83 ? 2.827 -14.352 -13.426 1.00 88.50 83 TYR A N 1
ATOM 684 C CA . TYR A 1 83 ? 3.774 -13.233 -13.475 1.00 88.50 83 TYR A CA 1
ATOM 685 C C . TYR A 1 83 ? 4.931 -13.449 -14.464 1.00 88.50 83 TYR A C 1
ATOM 687 O O . TYR A 1 83 ? 5.149 -12.622 -15.345 1.00 88.50 83 TYR A O 1
ATOM 695 N N . TRP A 1 84 ? 5.613 -14.596 -14.389 1.00 92.50 84 TRP A N 1
ATOM 696 C CA . TRP A 1 84 ? 6.731 -14.912 -15.282 1.00 92.50 84 TRP A CA 1
ATOM 697 C C . TRP A 1 84 ? 6.324 -15.073 -16.749 1.00 92.50 84 TRP A C 1
ATOM 699 O O . TRP A 1 84 ? 7.064 -14.652 -17.633 1.00 92.50 84 TRP A O 1
ATOM 709 N N . CYS A 1 85 ? 5.136 -15.615 -17.024 1.00 93.56 85 CYS A N 1
ATOM 710 C CA . CYS A 1 85 ? 4.598 -15.684 -18.381 1.00 93.56 85 CYS A CA 1
ATOM 711 C C . CYS A 1 85 ? 4.298 -14.285 -18.927 1.00 93.56 85 CYS A C 1
ATOM 713 O O . CYS A 1 85 ? 4.594 -14.022 -20.087 1.00 93.56 85 CYS A O 1
ATOM 715 N N . ARG A 1 86 ? 3.775 -13.366 -18.103 1.00 92.38 86 ARG A N 1
ATOM 716 C CA . ARG A 1 86 ? 3.552 -11.969 -18.514 1.00 92.38 86 ARG A CA 1
ATOM 717 C C . ARG A 1 86 ? 4.854 -11.226 -18.778 1.00 92.38 86 ARG A C 1
ATOM 719 O O . ARG A 1 86 ? 4.938 -10.528 -19.780 1.00 92.38 86 ARG A O 1
ATOM 726 N N . VAL A 1 87 ? 5.861 -11.392 -17.920 1.00 91.12 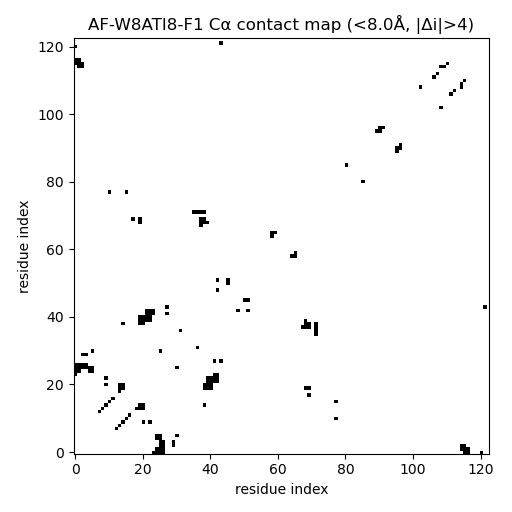87 VAL A N 1
ATOM 727 C CA . VAL A 1 87 ? 7.196 -10.819 -18.157 1.00 91.12 87 VAL A CA 1
ATOM 728 C C . VAL A 1 87 ? 7.776 -11.358 -19.465 1.00 91.12 87 VAL A C 1
ATOM 730 O O . VAL A 1 87 ? 8.219 -10.575 -20.295 1.00 91.12 87 VAL A O 1
ATOM 733 N N . CYS A 1 88 ? 7.704 -12.673 -19.686 1.00 92.62 88 CYS A N 1
ATOM 734 C CA . CYS A 1 88 ? 8.132 -13.301 -20.936 1.00 92.62 88 CYS A CA 1
ATOM 735 C C . CYS A 1 88 ? 7.388 -12.713 -22.148 1.00 92.62 88 CYS A C 1
ATOM 737 O O . CYS A 1 88 ? 8.021 -12.269 -23.100 1.00 92.62 88 CYS A O 1
ATOM 739 N N . ALA A 1 89 ? 6.057 -12.619 -22.087 1.00 92.62 89 ALA A N 1
ATOM 740 C CA . ALA A 1 89 ? 5.253 -12.043 -23.161 1.00 92.62 89 ALA A CA 1
ATOM 741 C C . ALA A 1 89 ? 5.627 -10.581 -23.460 1.00 92.62 89 ALA A C 1
ATOM 743 O O . ALA A 1 89 ? 5.768 -10.224 -24.622 1.00 92.62 89 ALA A O 1
ATOM 744 N N . LEU A 1 90 ? 5.847 -9.756 -22.430 1.00 89.38 90 LEU A N 1
ATOM 745 C CA . LEU A 1 90 ? 6.277 -8.360 -22.590 1.00 89.38 90 LEU A CA 1
ATOM 746 C C . LEU A 1 90 ? 7.682 -8.242 -23.197 1.00 89.38 90 LEU A C 1
ATOM 748 O O . LEU A 1 90 ? 7.931 -7.336 -23.983 1.00 89.38 90 LEU A O 1
ATOM 752 N N . LEU A 1 91 ? 8.597 -9.154 -22.858 1.00 89.56 91 LEU A N 1
ATOM 753 C CA . LEU A 1 91 ? 9.941 -9.196 -23.445 1.00 89.56 91 LEU A CA 1
ATOM 754 C C . LEU A 1 91 ? 9.936 -9.616 -24.921 1.00 89.56 91 LEU A C 1
ATOM 756 O O . LEU A 1 91 ? 10.855 -9.260 -25.656 1.00 89.56 91 LEU A O 1
ATOM 760 N N . HIS A 1 92 ? 8.916 -10.361 -25.347 1.00 91.69 92 HIS A N 1
ATOM 761 C CA . HIS A 1 92 ? 8.722 -10.798 -26.730 1.00 91.69 92 HIS A CA 1
ATOM 762 C C . HIS A 1 92 ? 7.747 -9.914 -27.526 1.00 91.69 92 HIS A C 1
ATOM 764 O O . HIS A 1 92 ? 7.492 -10.197 -28.696 1.00 91.69 92 HIS A O 1
ATOM 770 N N . ASP A 1 93 ? 7.215 -8.845 -26.931 1.00 91.06 93 ASP A N 1
ATOM 771 C CA . ASP A 1 93 ? 6.371 -7.881 -27.630 1.00 91.06 93 ASP A CA 1
ATOM 772 C C . ASP A 1 93 ? 7.224 -6.928 -28.483 1.00 91.06 93 ASP A C 1
ATOM 774 O O . ASP A 1 93 ? 7.852 -5.991 -27.982 1.00 91.06 93 ASP A O 1
ATOM 778 N N . GLU A 1 94 ? 7.235 -7.162 -29.798 1.00 89.75 94 GLU A N 1
ATOM 779 C CA . GLU A 1 94 ? 7.995 -6.355 -30.757 1.00 89.75 94 GLU A CA 1
ATOM 780 C C . GLU A 1 94 ? 7.630 -4.864 -30.716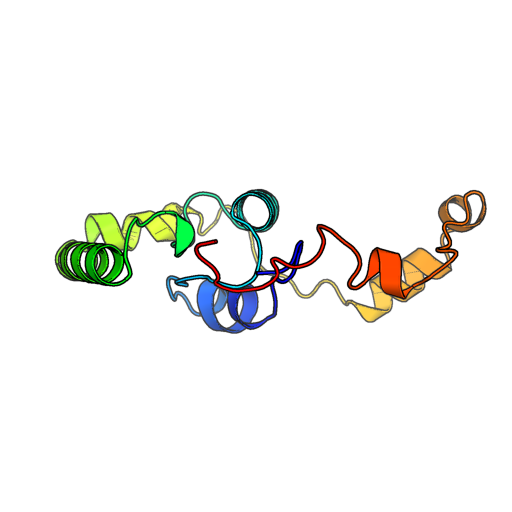 1.00 89.75 94 GLU A C 1
ATOM 782 O O . GLU A 1 94 ? 8.489 -4.020 -30.984 1.00 89.75 94 GLU A O 1
ATOM 787 N N . GLU A 1 95 ? 6.385 -4.506 -30.380 1.00 88.06 95 GLU A N 1
ATOM 788 C CA . GLU A 1 95 ? 5.978 -3.102 -30.288 1.00 88.06 95 GLU A CA 1
ATOM 789 C C . GLU A 1 95 ? 6.636 -2.411 -29.089 1.00 88.06 95 GLU A C 1
ATOM 791 O O . GLU A 1 95 ? 7.200 -1.320 -29.236 1.00 88.06 95 GLU A O 1
ATOM 796 N N . SER A 1 96 ? 6.651 -3.072 -27.930 1.00 83.06 96 SER A N 1
ATOM 797 C CA . SER A 1 96 ? 7.370 -2.599 -26.744 1.00 83.06 96 SER A CA 1
ATOM 798 C C . SER A 1 96 ? 8.871 -2.449 -27.002 1.00 83.06 96 SER A C 1
ATOM 800 O O . SER A 1 96 ? 9.482 -1.479 -26.546 1.00 83.06 96 SER A O 1
ATOM 802 N N . LEU A 1 97 ? 9.465 -3.342 -27.801 1.00 82.19 97 LEU A N 1
ATOM 803 C CA . LEU A 1 97 ? 10.882 -3.266 -28.173 1.00 82.19 97 LEU A CA 1
ATOM 804 C C . LEU A 1 97 ? 11.206 -2.090 -29.113 1.00 82.19 97 LEU A C 1
ATOM 806 O O . LEU A 1 97 ? 12.330 -1.588 -29.095 1.00 82.19 97 LEU A O 1
ATOM 810 N N . ARG A 1 98 ? 10.238 -1.592 -29.897 1.00 87.38 98 ARG A N 1
ATOM 811 C CA . ARG A 1 98 ? 10.423 -0.400 -30.754 1.00 87.38 98 ARG A CA 1
ATOM 812 C C . ARG A 1 98 ? 10.523 0.902 -29.962 1.00 87.38 98 ARG A C 1
ATOM 814 O O . ARG A 1 98 ? 11.020 1.895 -30.492 1.00 87.38 98 ARG A O 1
ATOM 821 N N . ARG A 1 99 ? 10.045 0.927 -28.716 1.00 85.62 99 ARG A N 1
ATOM 822 C CA . ARG A 1 99 ? 10.100 2.093 -27.821 1.00 85.62 99 ARG A CA 1
ATOM 823 C C . ARG A 1 99 ? 10.815 1.721 -26.521 1.00 85.62 99 ARG A C 1
ATOM 825 O O . ARG A 1 99 ? 10.168 1.647 -25.473 1.00 85.62 99 ARG A O 1
ATOM 832 N N . PRO A 1 100 ? 12.140 1.487 -26.568 1.00 80.56 100 PRO A N 1
ATOM 833 C CA . PRO A 1 100 ? 12.881 1.062 -25.392 1.00 80.56 100 PRO A CA 1
ATOM 834 C C . PRO A 1 100 ? 12.793 2.130 -24.299 1.00 80.56 100 PRO A C 1
ATOM 836 O O . PRO A 1 100 ? 13.091 3.303 -24.528 1.00 80.56 100 PRO A O 1
ATOM 839 N N . ARG A 1 101 ? 12.391 1.714 -23.095 1.00 84.44 101 ARG A N 1
ATOM 840 C CA . ARG A 1 101 ? 12.491 2.529 -21.881 1.00 84.44 101 ARG A CA 1
ATOM 841 C C . ARG A 1 101 ? 13.686 2.059 -21.078 1.00 84.44 101 ARG A C 1
ATOM 843 O O . ARG A 1 101 ? 13.870 0.862 -20.879 1.00 84.44 101 ARG A O 1
ATOM 850 N N . TRP A 1 102 ? 14.473 3.003 -20.599 1.00 87.62 102 TRP A N 1
ATOM 851 C CA . TRP A 1 102 ? 15.616 2.740 -19.744 1.00 87.62 102 TRP A CA 1
ATOM 852 C C . TRP A 1 102 ? 15.764 3.893 -18.754 1.00 87.62 102 TRP A C 1
ATOM 854 O O . TRP A 1 102 ? 15.269 4.996 -18.992 1.00 87.62 102 TRP A O 1
ATOM 864 N N . TYR A 1 103 ? 16.426 3.616 -17.637 1.00 89.69 103 TYR A N 1
ATOM 865 C CA . TYR A 1 103 ? 16.713 4.592 -16.593 1.00 89.69 103 TYR A CA 1
ATOM 866 C C . TYR A 1 103 ? 18.221 4.834 -16.562 1.00 89.69 103 TYR A C 1
ATOM 868 O O . TYR A 1 103 ? 18.990 3.873 -16.554 1.00 89.69 103 TYR A O 1
ATOM 876 N N . THR A 1 104 ? 18.644 6.101 -16.570 1.00 93.62 104 THR A N 1
ATOM 877 C CA . THR A 1 104 ? 20.061 6.498 -16.440 1.00 93.62 104 THR A CA 1
ATOM 878 C C . THR A 1 104 ? 20.643 6.078 -15.104 1.00 93.62 104 THR A C 1
ATOM 880 O O . THR A 1 104 ? 21.763 5.580 -15.050 1.00 93.62 104 THR A O 1
ATOM 883 N N . ASP A 1 105 ? 19.859 6.249 -14.045 1.00 94.06 105 ASP A N 1
ATOM 884 C CA . ASP A 1 105 ? 20.159 5.765 -12.711 1.00 94.06 105 ASP A CA 1
ATOM 885 C C . ASP A 1 105 ? 18.939 5.004 -12.193 1.00 94.06 105 ASP A C 1
ATOM 887 O O . ASP A 1 105 ? 17.837 5.543 -12.065 1.00 94.06 105 ASP A O 1
ATOM 891 N N . VAL A 1 106 ? 19.130 3.718 -11.911 1.00 92.75 106 VAL A N 1
ATOM 892 C CA . VAL A 1 106 ? 18.078 2.882 -11.331 1.00 92.75 106 VAL A CA 1
ATOM 893 C C . VAL A 1 106 ? 17.703 3.348 -9.923 1.00 92.75 106 VAL A C 1
ATOM 895 O O . VAL A 1 106 ? 16.570 3.141 -9.499 1.00 92.75 106 VAL A O 1
ATOM 898 N N . ASN A 1 107 ? 18.621 3.991 -9.194 1.00 92.62 107 ASN A N 1
ATOM 899 C CA . ASN A 1 107 ? 18.362 4.487 -7.848 1.00 92.62 107 ASN A CA 1
ATOM 900 C C . ASN A 1 107 ? 17.406 5.672 -7.854 1.00 92.62 107 ASN A C 1
ATOM 902 O O . ASN A 1 107 ? 16.562 5.727 -6.967 1.00 92.62 107 ASN A O 1
ATOM 906 N N . ASP A 1 108 ? 17.488 6.560 -8.845 1.00 92.44 108 ASP A N 1
ATOM 907 C CA . ASP A 1 108 ? 16.556 7.685 -8.967 1.00 92.44 108 ASP A CA 1
ATOM 908 C C . ASP A 1 108 ? 15.122 7.180 -9.150 1.00 92.44 108 ASP A C 1
ATOM 910 O O . ASP A 1 108 ? 14.191 7.662 -8.508 1.00 92.44 108 ASP A O 1
ATOM 914 N N . TRP A 1 109 ? 14.944 6.138 -9.964 1.00 88.88 109 TRP A N 1
ATOM 915 C CA . TRP A 1 109 ? 13.647 5.487 -10.134 1.00 88.88 109 TRP A CA 1
ATOM 916 C C . TRP A 1 109 ? 13.201 4.697 -8.893 1.00 88.88 109 TRP A C 1
ATOM 918 O O . TRP A 1 109 ? 12.044 4.788 -8.489 1.00 88.88 109 TRP A O 1
ATOM 928 N N . TRP A 1 110 ? 14.099 3.911 -8.291 1.00 89.31 110 TRP A N 1
ATOM 929 C CA . TRP A 1 110 ? 13.760 2.972 -7.214 1.00 89.31 110 TRP A CA 1
ATOM 930 C C . TRP A 1 110 ? 13.583 3.641 -5.848 1.00 89.31 110 TRP A C 1
ATOM 932 O O . TRP A 1 110 ? 12.771 3.210 -5.033 1.00 89.31 110 TRP A O 1
ATOM 942 N N . ARG A 1 111 ? 14.394 4.659 -5.560 1.00 89.88 111 ARG A N 1
ATOM 943 C CA . ARG A 1 111 ? 14.516 5.276 -4.232 1.00 89.88 111 ARG A CA 1
ATOM 944 C C . ARG A 1 111 ? 14.917 6.752 -4.282 1.00 89.88 111 ARG A C 1
ATOM 946 O O . ARG A 1 111 ? 15.447 7.259 -3.294 1.00 89.88 111 ARG A O 1
ATOM 953 N N . GLY A 1 112 ? 14.702 7.415 -5.416 1.00 91.50 112 GLY A N 1
ATOM 954 C CA . GLY A 1 112 ? 14.944 8.842 -5.565 1.00 91.50 112 GLY A CA 1
ATOM 955 C C . GLY A 1 112 ? 13.932 9.690 -4.801 1.00 91.50 112 GLY A C 1
ATOM 956 O O . GLY A 1 112 ? 13.027 9.192 -4.115 1.00 91.50 112 GLY A O 1
ATOM 957 N N . ASP A 1 113 ? 14.087 11.001 -4.936 1.00 90.50 113 ASP A N 1
ATOM 958 C CA . ASP A 1 113 ? 13.233 11.968 -4.260 1.00 90.50 113 ASP A CA 1
ATOM 959 C C . ASP A 1 113 ? 11.771 11.813 -4.681 1.00 90.50 113 ASP A C 1
ATOM 961 O O . ASP A 1 113 ? 11.429 11.672 -5.855 1.00 90.50 113 ASP A O 1
ATOM 965 N N . GLY A 1 114 ? 10.881 11.811 -3.690 1.00 88.31 114 GLY A N 1
ATOM 966 C CA . GLY A 1 114 ? 9.456 11.632 -3.931 1.00 88.31 114 GLY A CA 1
ATOM 967 C C . GLY A 1 114 ? 9.044 10.205 -4.300 1.00 88.31 114 GLY A C 1
ATOM 968 O O . GLY A 1 114 ? 7.881 10.019 -4.643 1.00 88.31 114 GLY A O 1
ATOM 969 N N . ILE A 1 115 ? 9.913 9.192 -4.196 1.00 92.38 115 ILE A N 1
ATOM 970 C CA . ILE A 1 115 ? 9.492 7.781 -4.264 1.00 92.38 115 ILE A CA 1
ATOM 971 C C . ILE A 1 115 ? 9.001 7.321 -2.892 1.00 92.38 115 ILE A C 1
ATOM 973 O O . ILE A 1 115 ? 7.834 6.960 -2.724 1.00 92.38 115 ILE A O 1
ATOM 977 N N . CYS A 1 116 ? 9.861 7.422 -1.882 1.00 90.12 116 CYS A N 1
ATOM 978 C CA . CYS A 1 116 ? 9.541 7.104 -0.495 1.00 90.12 116 CYS A CA 1
ATOM 979 C C . CYS A 1 116 ? 9.456 8.372 0.355 1.00 90.12 116 CYS A C 1
ATOM 981 O O . CYS A 1 116 ? 10.319 9.242 0.259 1.00 90.12 116 CYS A O 1
ATOM 983 N N . ARG A 1 117 ? 8.444 8.462 1.230 1.00 84.62 117 ARG A N 1
ATOM 984 C CA . ARG A 1 117 ? 8.434 9.453 2.316 1.00 84.62 117 ARG A CA 1
ATOM 985 C C . ARG A 1 117 ? 9.670 9.224 3.183 1.00 84.62 117 ARG A C 1
ATOM 987 O O . ARG A 1 117 ? 9.898 8.102 3.643 1.00 84.62 117 ARG A O 1
ATOM 994 N N . GLN A 1 118 ? 10.443 10.282 3.394 1.00 77.38 118 GLN A N 1
ATOM 995 C CA . GLN A 1 118 ? 11.575 10.280 4.312 1.00 77.38 118 GLN A CA 1
ATOM 996 C C . GLN A 1 118 ? 11.105 10.751 5.694 1.00 77.38 118 GLN A C 1
ATOM 998 O O . GLN A 1 118 ? 10.384 11.738 5.799 1.00 77.38 118 GLN A O 1
ATOM 1003 N N . GLY A 1 119 ? 11.518 10.061 6.759 1.00 74.44 119 GLY A N 1
ATOM 1004 C CA . GLY A 1 119 ? 11.160 10.424 8.134 1.00 74.44 119 GLY A CA 1
ATOM 1005 C C . GLY A 1 119 ? 9.876 9.762 8.647 1.00 74.44 119 GLY A C 1
ATOM 1006 O O . GLY A 1 119 ? 9.607 8.595 8.363 1.00 74.44 119 GLY A O 1
ATOM 1007 N N . SER A 1 120 ? 9.125 10.484 9.483 1.00 72.25 120 SER A N 1
ATOM 1008 C CA . SER A 1 120 ? 7.884 9.983 10.090 1.00 72.25 120 SER A CA 1
ATOM 1009 C C . SER A 1 120 ? 6.807 9.775 9.027 1.00 72.25 120 SER A C 1
ATOM 1011 O O . SER A 1 120 ? 6.679 10.582 8.117 1.00 72.25 120 SER A O 1
ATOM 1013 N N . TRP A 1 121 ? 5.969 8.745 9.165 1.00 69.00 121 TRP A N 1
ATOM 1014 C CA . TRP A 1 121 ? 4.848 8.518 8.243 1.00 69.00 121 TRP A CA 1
ATOM 1015 C C . TRP A 1 121 ? 3.816 9.659 8.254 1.00 69.00 121 TRP A C 1
ATOM 1017 O O . TRP A 1 121 ? 3.040 9.768 7.308 1.00 69.00 121 TRP A O 1
ATOM 1027 N N . ARG A 1 122 ? 3.833 10.499 9.301 1.00 64.25 122 ARG A N 1
ATOM 1028 C CA . ARG A 1 122 ? 2.972 11.681 9.478 1.00 64.25 122 ARG A CA 1
ATOM 1029 C C . ARG A 1 122 ? 3.592 13.003 9.014 1.00 64.25 122 ARG A C 1
ATOM 1031 O O . ARG A 1 122 ? 2.873 13.996 9.024 1.00 64.25 122 ARG A O 1
ATOM 1038 N N . ASN A 1 123 ? 4.887 13.024 8.687 1.00 51.16 123 ASN A N 1
ATOM 1039 C CA . ASN A 1 123 ? 5.582 14.236 8.244 1.00 51.16 123 ASN A CA 1
ATOM 1040 C C . ASN A 1 123 ? 5.669 14.295 6.720 1.00 51.16 123 ASN A C 1
ATOM 1042 O O . ASN A 1 123 ? 5.886 13.229 6.096 1.00 51.16 123 ASN A O 1
#

Nearest PDB structures (foldseek):
  8d0w-assembly1_A  TM=7.630E-01  e=1.224E-04  Homo sapiens

Secondary structure (DSSP, 8-state):
-BTT---HIIIIIIGGGT---EE-SS-HHHHHHHS-TT--EEGGGSSSHHHHHHHHHHHTT-HHHHHHTTTTTTS-------HHHHHHHHHT-HHHHHS----S-HHHHHHSTTTB--S-TT-

Organism: Ceratitis capitata (NCBI:txid7213)

InterPro domains:
  IPR001503 Glycosyl transferase family 10 [PTHR48438] (1-121)
  IPR038577 GT10-like, C-terminal domain superfamily [G3DSA:3.40.50.11660] (1-83)
  IPR055270 Fucosyltransferase, C-terminal [PF00852] (1-109)

Radius of gyration: 18.26 Å; Cα contacts (8 Å, |Δi|>4): 93; chains: 1; bounding box: 44×30×50 Å

Mean predicted aligned error: 4.78 Å

Foldseek 3Di:
DFALQDDCCPAPVAQVVPHAEADDGHDPVNCVVVDQPLQHHYPVVDPDPVRVVVVVVVCVVDPVNVCVNVPCPPVDDDDDPVVVVVVVVCVVPVVCVVPDDDDPDVCCVPPNPPRDDPDDPVD